Protein AF-A0A971NMT7-F1 (afdb_monomer)

pLDDT: mean 89.96, std 5.46, range [74.5, 97.12]

Foldseek 3Di:
DDDDDQDDPDDDPPLSLVVCVVCVVVDPDDDDDDDFQVDWHWDCDPPDIDIDGD

Sequence (54 aa):
MANVVVVGTQWGDEGKGKVVDLLTERSDLIIRFQGGNNAGHTLVVGDKKVILHL

Radius of gyration: 11.87 Å; Cα contacts (8 Å, |Δi|>4): 37; chains: 1; bounding box: 22×32×28 Å

Solvent-accessible surface area (backbone atoms only — not comparable to full-atom values): 3909 Å² total; per-resi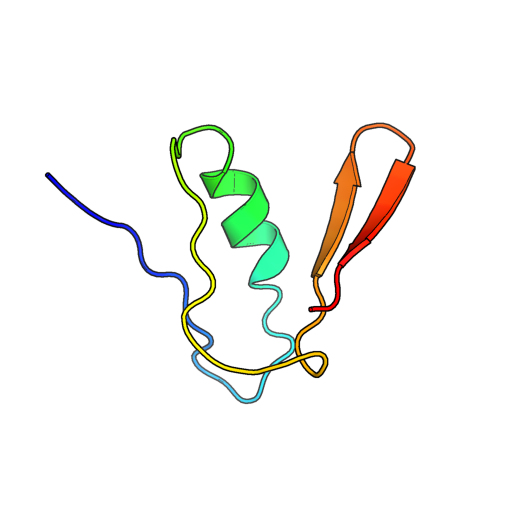due (Å²): 137,89,83,89,85,88,79,78,93,68,93,66,91,79,54,61,52,62,56,51,58,68,50,45,84,81,44,98,73,88,83,89,89,79,87,56,54,88,45,77,38,77,46,71,62,85,93,44,78,46,78,44,62,96

Mean predicted aligned error: 3.88 Å

Nearest PDB structures (foldseek):
  2ht6-assembly1_A  TM=3.273E-01  e=7.896E+00  Homo sapiens

Secondary structure (DSSP, 8-state):
--------SSSS-S-HHHHHHHHHTT-S-----S--TT--EEEEETTEEEEE--

Structure (mmCIF, N/CA/C/O backbone):
data_AF-A0A971NMT7-F1
#
_entry.id   AF-A0A971NMT7-F1
#
loop_
_atom_site.group_PDB
_atom_site.id
_atom_site.type_symbol
_atom_site.label_atom_id
_atom_site.label_alt_id
_atom_site.label_comp_id
_atom_site.label_asym_id
_atom_site.label_entity_id
_atom_site.label_seq_id
_atom_site.pdbx_PDB_ins_code
_atom_site.Cartn_x
_atom_site.Cartn_y
_atom_site.Cartn_z
_atom_site.occupancy
_atom_site.B_iso_or_equiv
_atom_site.auth_seq_id
_atom_site.auth_comp_id
_atom_site.auth_asym_id
_atom_site.auth_atom_id
_atom_site.pdbx_PDB_model_num
ATOM 1 N N . MET A 1 1 ? -5.147 -15.640 13.370 1.00 74.50 1 MET A N 1
ATOM 2 C CA . MET A 1 1 ? -5.192 -14.222 12.955 1.00 74.50 1 MET A CA 1
ATOM 3 C C . MET A 1 1 ? -4.921 -14.189 11.457 1.00 74.50 1 MET A C 1
ATOM 5 O O . MET A 1 1 ? -4.043 -14.928 11.028 1.00 74.50 1 MET A O 1
ATOM 9 N N . ALA A 1 2 ? -5.717 -13.467 10.668 1.00 88.56 2 ALA A N 1
ATOM 10 C CA . ALA A 1 2 ? -5.592 -13.452 9.209 1.00 88.56 2 ALA A CA 1
ATOM 11 C C . ALA A 1 2 ? -4.926 -12.149 8.757 1.00 88.56 2 ALA A C 1
ATOM 13 O O . ALA A 1 2 ? -5.341 -11.078 9.188 1.00 88.56 2 ALA A O 1
ATOM 14 N N . ASN A 1 3 ? -3.922 -12.255 7.889 1.00 95.31 3 ASN A N 1
ATOM 15 C CA . ASN A 1 3 ? -3.245 -11.109 7.288 1.00 95.31 3 ASN A CA 1
ATOM 16 C C . ASN A 1 3 ? -3.714 -10.952 5.842 1.00 95.31 3 ASN A C 1
ATOM 18 O O . ASN A 1 3 ? -3.916 -11.950 5.146 1.00 95.31 3 ASN A O 1
ATOM 22 N N . VAL A 1 4 ? -3.852 -9.710 5.383 1.00 96.69 4 VAL A N 1
ATOM 23 C CA . VAL A 1 4 ? -4.221 -9.407 3.997 1.00 96.69 4 VAL A CA 1
ATOM 24 C C . VAL A 1 4 ? -2.977 -8.981 3.230 1.00 96.69 4 VAL A C 1
ATOM 26 O O . VAL A 1 4 ? -2.230 -8.114 3.677 1.00 96.69 4 VAL A O 1
ATOM 29 N N . VAL A 1 5 ? -2.761 -9.590 2.064 1.00 96.56 5 VAL A N 1
ATOM 30 C CA . VAL A 1 5 ? -1.672 -9.227 1.154 1.00 96.56 5 VAL A CA 1
ATOM 31 C C . VAL A 1 5 ? -2.281 -8.696 -0.136 1.00 96.56 5 VAL A C 1
ATOM 33 O O . VAL A 1 5 ? -3.063 -9.383 -0.789 1.00 96.56 5 VAL A O 1
ATOM 36 N N . VAL A 1 6 ? -1.905 -7.473 -0.508 1.00 95.69 6 VAL A N 1
ATOM 37 C CA . VAL A 1 6 ? -2.291 -6.858 -1.782 1.00 95.69 6 VAL A CA 1
ATOM 38 C C . VAL A 1 6 ? -1.094 -6.913 -2.728 1.00 95.69 6 VAL A C 1
ATOM 40 O O . VAL A 1 6 ? -0.040 -6.348 -2.435 1.00 95.69 6 VAL A O 1
ATOM 43 N N . VAL A 1 7 ? -1.253 -7.587 -3.869 1.00 96.06 7 VAL A N 1
ATOM 44 C CA . VAL A 1 7 ? -0.216 -7.734 -4.905 1.00 96.06 7 VAL A CA 1
ATOM 45 C C . VAL A 1 7 ? -0.740 -7.331 -6.278 1.00 96.06 7 VAL A C 1
ATOM 47 O O . VAL A 1 7 ? -1.941 -7.361 -6.532 1.00 96.06 7 VAL A O 1
ATOM 50 N N . GLY A 1 8 ? 0.178 -6.933 -7.160 1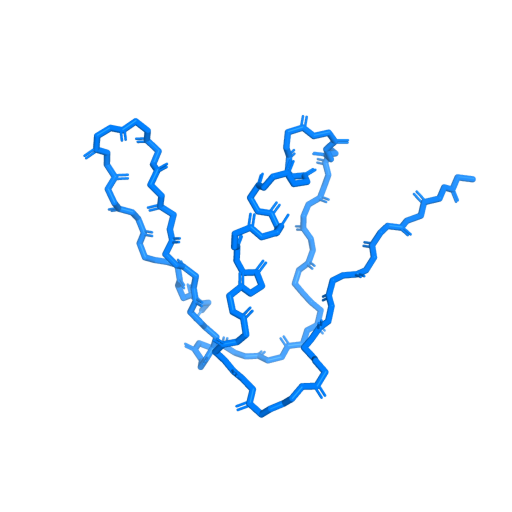.00 95.56 8 GLY A N 1
ATOM 51 C CA . GLY A 1 8 ? -0.127 -6.704 -8.573 1.00 95.56 8 GLY A CA 1
ATOM 52 C C . GLY A 1 8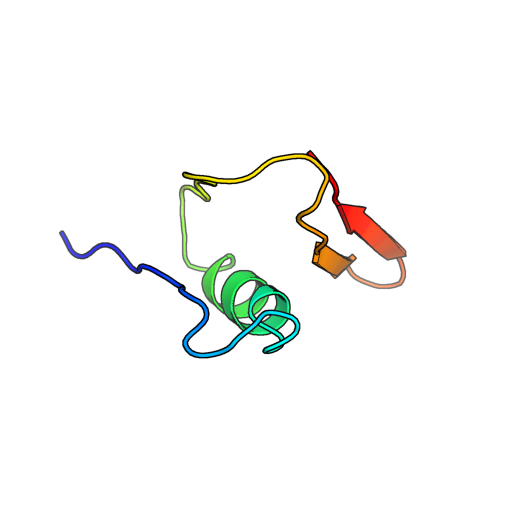 ? -0.021 -8.022 -9.311 1.00 95.56 8 GLY A C 1
ATOM 53 O O . GLY A 1 8 ? 0.924 -8.772 -9.078 1.00 95.56 8 GLY A O 1
ATOM 54 N N . THR A 1 9 ? -0.997 -8.321 -10.158 1.00 97.12 9 THR A N 1
ATOM 55 C CA . THR A 1 9 ? -1.018 -9.547 -10.967 1.00 97.12 9 THR A CA 1
ATOM 56 C C . THR A 1 9 ? -0.570 -9.295 -12.406 1.00 97.12 9 THR A C 1
ATOM 58 O O . THR A 1 9 ? -0.562 -10.221 -13.214 1.00 97.12 9 THR A O 1
ATOM 61 N N . GLN A 1 10 ? -0.210 -8.049 -12.727 1.00 96.12 10 GLN A N 1
ATOM 62 C CA . GLN A 1 10 ? 0.212 -7.591 -14.046 1.00 96.12 10 GLN A CA 1
ATOM 63 C C . GLN A 1 10 ? 1.576 -6.880 -13.933 1.00 96.12 10 GLN A C 1
ATOM 65 O O . GLN A 1 10 ? 2.388 -7.205 -13.065 1.00 96.12 10 GLN A O 1
ATOM 70 N N . TRP A 1 11 ? 1.842 -5.921 -14.824 1.00 93.88 11 TRP A N 1
ATOM 71 C CA . TRP A 1 11 ? 3.094 -5.165 -14.907 1.00 93.88 11 TRP A CA 1
ATOM 72 C C . TRP A 1 11 ? 2.977 -3.746 -14.334 1.00 93.88 11 TRP A C 1
ATOM 74 O O . TRP A 1 11 ? 3.498 -2.798 -14.915 1.00 93.88 11 TRP A O 1
ATOM 84 N N . GLY A 1 12 ? 2.322 -3.586 -13.184 1.00 89.56 12 GLY A N 1
ATOM 85 C CA . GLY A 1 12 ? 2.168 -2.277 -12.548 1.00 89.56 12 GLY A CA 1
ATOM 86 C C . GLY A 1 12 ? 0.897 -1.537 -12.966 1.00 89.56 12 GLY A C 1
ATOM 87 O O . GLY A 1 12 ? 0.110 -2.021 -13.773 1.00 89.56 12 GLY A O 1
ATOM 88 N N . ASP A 1 13 ? 0.672 -0.385 -12.330 1.00 89.81 13 ASP A N 1
ATOM 89 C CA . ASP A 1 13 ? -0.479 0.505 -12.541 1.00 89.81 13 ASP A CA 1
ATOM 90 C C . ASP A 1 13 ? -1.875 -0.140 -12.454 1.00 89.81 13 ASP A C 1
ATOM 92 O O . ASP A 1 13 ? -2.870 0.419 -12.910 1.00 89.81 13 ASP A O 1
ATOM 96 N N . GLU A 1 14 ? -2.006 -1.258 -11.736 1.00 93.81 14 GLU A N 1
ATOM 97 C CA . GLU A 1 14 ? -3.282 -1.966 -11.546 1.00 93.81 14 GLU A CA 1
ATOM 98 C C . GLU A 1 14 ? -4.232 -1.257 -10.560 1.00 93.81 14 GLU A C 1
ATOM 100 O O . GLU A 1 14 ? -5.256 -1.804 -10.156 1.00 93.81 14 GLU A O 1
ATOM 105 N N . GLY A 1 15 ? -3.876 -0.059 -10.090 1.00 90.31 15 GLY A N 1
ATOM 106 C CA . GLY A 1 15 ? -4.686 0.691 -9.129 1.00 90.31 15 GLY A CA 1
ATOM 107 C C . GLY A 1 15 ? -4.672 0.124 -7.704 1.00 90.31 15 GLY A C 1
ATOM 108 O O . GLY A 1 15 ? -5.549 0.466 -6.911 1.00 90.31 15 GLY A O 1
ATOM 109 N N . LYS A 1 16 ? -3.667 -0.692 -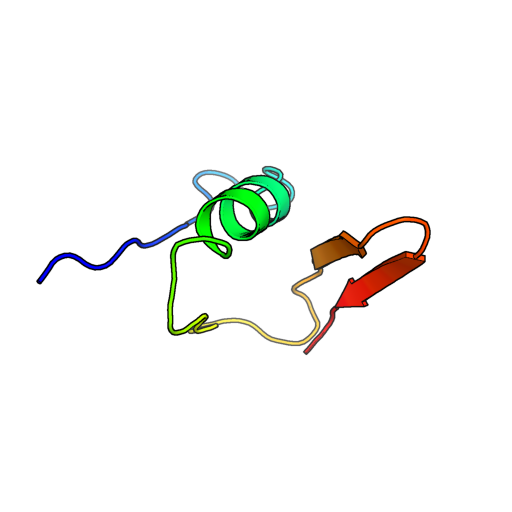7.342 1.00 92.38 16 LYS A N 1
ATOM 110 C CA . LYS A 1 16 ? -3.506 -1.300 -5.999 1.00 92.38 16 LYS A CA 1
ATOM 111 C C . LYS A 1 16 ? -3.690 -0.312 -4.856 1.00 92.38 16 LYS A C 1
ATOM 113 O O . LYS A 1 16 ? -4.267 -0.662 -3.835 1.00 92.38 16 LYS A O 1
ATOM 118 N N . GLY A 1 17 ? -3.224 0.919 -5.049 1.00 89.62 17 GLY A N 1
ATOM 119 C CA . GLY A 1 17 ? -3.367 1.986 -4.075 1.00 89.62 17 GLY A CA 1
ATOM 120 C C . GLY A 1 17 ? -4.810 2.185 -3.604 1.00 89.62 17 GLY A C 1
ATOM 121 O O . GLY A 1 17 ? -5.062 2.254 -2.412 1.00 89.62 17 GLY A O 1
ATOM 122 N N . LYS A 1 18 ? -5.788 2.158 -4.514 1.00 90.19 18 LYS A N 1
ATOM 123 C CA . LYS A 1 18 ? -7.206 2.299 -4.150 1.00 90.19 18 LYS A CA 1
ATOM 124 C C . LYS A 1 18 ? -7.713 1.145 -3.276 1.00 90.19 18 LYS A C 1
ATOM 126 O O . LYS A 1 18 ? -8.553 1.348 -2.407 1.00 90.19 18 LYS A O 1
ATOM 131 N N . VAL A 1 19 ? -7.212 -0.068 -3.509 1.00 92.75 19 VAL A N 1
ATOM 132 C CA . VAL A 1 19 ? -7.546 -1.244 -2.691 1.00 92.75 19 VAL A CA 1
ATOM 133 C C . VAL A 1 19 ? -6.888 -1.142 -1.317 1.00 92.75 19 VAL A C 1
ATOM 135 O O . VAL A 1 19 ? -7.535 -1.419 -0.312 1.00 92.75 19 VAL A O 1
ATOM 138 N N . VAL A 1 20 ? -5.622 -0.719 -1.267 1.00 92.75 20 VAL A N 1
ATOM 139 C CA . VAL A 1 20 ? -4.902 -0.482 -0.008 1.00 92.75 20 VAL A CA 1
ATOM 140 C C . VAL A 1 20 ? -5.613 0.585 0.824 1.00 92.75 20 VAL A C 1
ATOM 142 O O . VAL A 1 20 ? -5.844 0.353 2.005 1.00 92.75 20 VAL A O 1
ATOM 145 N N . ASP A 1 21 ? -6.024 1.697 0.215 1.00 90.31 21 ASP A N 1
ATOM 146 C CA . ASP A 1 21 ? -6.765 2.782 0.871 1.00 90.31 21 ASP A CA 1
ATOM 147 C C . ASP A 1 21 ? -8.061 2.270 1.529 1.00 90.31 21 ASP A C 1
ATOM 149 O O . ASP A 1 21 ? -8.262 2.440 2.729 1.00 90.31 21 ASP A O 1
ATOM 153 N N . LEU A 1 22 ? -8.873 1.500 0.791 1.00 92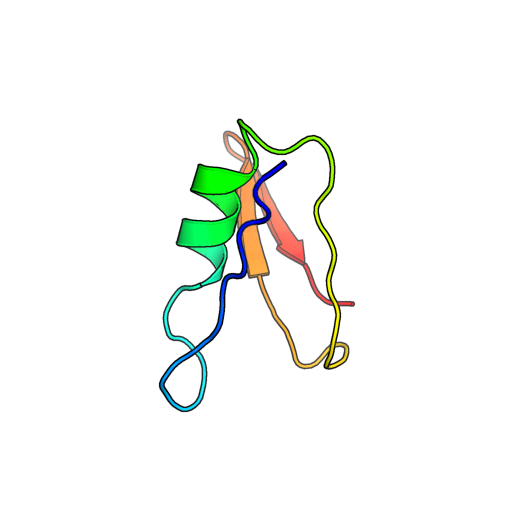.00 22 LEU A N 1
ATOM 154 C CA . LEU A 1 22 ? -10.099 0.883 1.317 1.00 92.00 22 LEU A CA 1
ATOM 155 C C . LEU A 1 22 ? -9.842 -0.066 2.501 1.00 92.00 22 LEU A C 1
ATOM 157 O O . LEU A 1 22 ? -10.638 -0.134 3.435 1.00 92.00 22 LEU A O 1
ATOM 161 N N . LEU A 1 23 ? -8.759 -0.841 2.453 1.00 93.62 23 LEU A N 1
ATOM 162 C CA . LEU A 1 23 ? -8.420 -1.799 3.510 1.00 93.62 23 LEU A CA 1
ATOM 163 C C . LEU A 1 23 ? -7.762 -1.131 4.725 1.00 93.62 23 LEU A C 1
ATOM 165 O O . LEU A 1 23 ? -7.767 -1.710 5.815 1.00 93.62 23 LEU A O 1
ATOM 169 N N . THR A 1 24 ? -7.218 0.076 4.558 1.00 91.69 24 THR A N 1
ATOM 170 C CA . THR A 1 24 ? -6.475 0.782 5.610 1.00 91.69 24 THR A CA 1
ATOM 171 C C . THR A 1 24 ? -7.371 1.147 6.790 1.00 91.69 24 THR A C 1
ATOM 173 O O . THR A 1 24 ? -6.928 1.039 7.927 1.00 91.69 24 THR A O 1
ATOM 176 N N . GLU A 1 25 ? -8.651 1.456 6.558 1.00 91.44 25 GLU A N 1
ATOM 177 C CA . GLU A 1 25 ? -9.621 1.769 7.625 1.00 91.44 25 GLU A CA 1
ATOM 178 C C . GLU A 1 25 ? -9.744 0.652 8.681 1.00 91.44 25 GLU A C 1
ATOM 180 O O . GLU A 1 25 ? -10.039 0.916 9.843 1.00 91.44 25 GLU A O 1
ATOM 185 N N . ARG A 1 26 ? -9.505 -0.606 8.288 1.00 93.75 26 ARG A N 1
ATOM 186 C CA . ARG A 1 26 ? -9.655 -1.791 9.152 1.00 93.75 26 ARG A CA 1
ATOM 187 C C . ARG A 1 26 ? -8.322 -2.406 9.574 1.00 93.75 26 ARG A C 1
ATOM 189 O O . ARG A 1 26 ? -8.317 -3.520 10.095 1.00 93.75 26 ARG A O 1
ATOM 196 N N . SER A 1 27 ? -7.210 -1.739 9.282 1.00 94.31 27 SER A N 1
ATOM 197 C CA . SER A 1 27 ? -5.867 -2.283 9.473 1.00 94.31 27 SER A CA 1
ATOM 198 C C . SER A 1 27 ? -5.108 -1.478 10.521 1.00 94.31 27 SER A C 1
ATOM 200 O O . SER A 1 27 ? -4.929 -0.276 10.360 1.00 94.31 27 SER A O 1
ATOM 202 N N . ASP A 1 28 ? -4.587 -2.144 11.553 1.00 95.12 28 ASP A N 1
ATOM 203 C CA . ASP A 1 28 ? -3.745 -1.484 12.563 1.00 95.12 28 ASP A CA 1
ATOM 204 C C . ASP A 1 28 ? -2.352 -1.116 12.017 1.00 95.12 28 ASP A C 1
ATOM 206 O O . ASP A 1 28 ? -1.709 -0.184 12.497 1.00 95.12 28 ASP A O 1
ATOM 210 N N . LEU A 1 29 ? -1.861 -1.865 11.018 1.00 94.31 29 LEU A N 1
ATOM 211 C CA . LEU A 1 29 ? -0.522 -1.723 10.444 1.00 94.31 29 LEU A CA 1
ATOM 212 C C . LEU A 1 29 ? -0.551 -1.845 8.917 1.00 94.31 29 LEU A C 1
ATOM 214 O O . LEU A 1 29 ? -1.126 -2.786 8.371 1.00 94.31 29 LEU A O 1
ATOM 218 N N . ILE A 1 30 ? 0.164 -0.941 8.240 1.00 93.12 30 ILE A N 1
ATOM 219 C CA . ILE A 1 30 ? 0.403 -0.975 6.791 1.00 93.12 30 ILE A CA 1
ATOM 220 C C . ILE A 1 30 ? 1.898 -1.170 6.546 1.00 93.12 30 ILE A C 1
ATOM 222 O O . ILE A 1 30 ? 2.716 -0.358 6.975 1.00 93.12 30 ILE A O 1
ATOM 226 N N . ILE A 1 31 ? 2.264 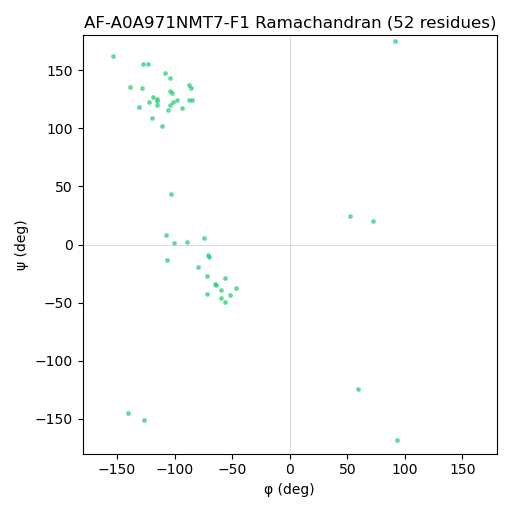-2.256 5.860 1.00 94.12 31 ILE A N 1
ATOM 227 C CA . ILE A 1 31 ? 3.664 -2.667 5.689 1.00 94.12 31 ILE A CA 1
ATOM 228 C C . ILE A 1 31 ? 4.009 -2.751 4.201 1.00 94.12 31 ILE A C 1
ATOM 230 O O . ILE A 1 31 ? 3.408 -3.518 3.447 1.00 94.12 31 ILE A O 1
ATOM 234 N N . ARG A 1 32 ? 5.033 -1.999 3.783 1.00 93.12 32 ARG A N 1
ATOM 235 C CA . ARG A 1 32 ? 5.634 -2.093 2.445 1.00 93.12 32 ARG A CA 1
ATOM 236 C C . ARG A 1 32 ? 6.822 -3.054 2.515 1.00 93.12 32 ARG A C 1
ATOM 238 O O . ARG A 1 32 ? 7.779 -2.784 3.228 1.00 93.12 32 ARG A O 1
ATOM 245 N N . PHE A 1 33 ? 6.770 -4.165 1.780 1.00 94.38 33 PHE A N 1
ATOM 246 C CA . PHE A 1 33 ? 7.741 -5.263 1.934 1.00 94.38 33 PHE A CA 1
ATOM 247 C C . PHE A 1 33 ? 8.783 -5.390 0.806 1.00 94.38 33 PHE A C 1
ATOM 249 O O . PHE A 1 33 ? 9.754 -6.119 0.970 1.00 94.38 33 PHE A O 1
ATOM 256 N N . GLN A 1 34 ? 8.609 -4.715 -0.337 1.00 93.94 34 GLN A N 1
ATOM 257 C CA . GLN A 1 34 ? 9.568 -4.736 -1.456 1.00 93.94 34 GLN A CA 1
ATOM 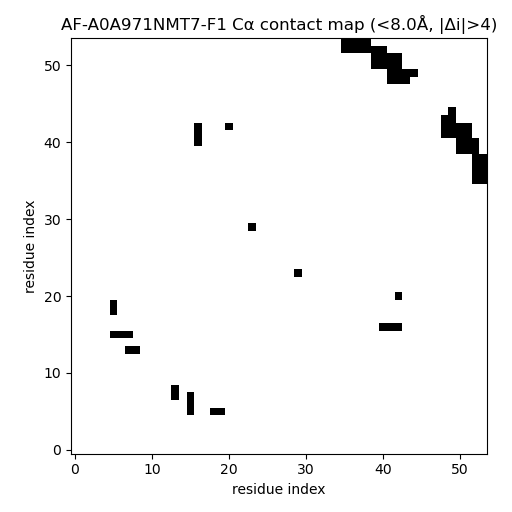258 C C . GLN A 1 34 ? 9.488 -3.463 -2.317 1.00 93.94 34 GLN A C 1
ATOM 260 O O . GLN A 1 34 ? 8.477 -2.761 -2.283 1.00 93.94 34 GLN A O 1
ATOM 265 N N . GLY A 1 35 ? 10.522 -3.194 -3.118 1.00 90.94 35 GLY A N 1
ATOM 266 C CA . GLY A 1 35 ? 10.607 -2.043 -4.027 1.00 90.94 35 GLY A CA 1
ATOM 267 C C . GLY A 1 35 ? 11.307 -0.830 -3.402 1.00 90.94 35 GLY A C 1
ATOM 268 O O . GLY A 1 35 ? 11.913 -0.935 -2.337 1.00 90.94 35 GLY A O 1
ATOM 269 N N . GLY A 1 36 ? 11.220 0.331 -4.056 1.00 91.38 36 GLY A N 1
ATOM 270 C CA . GLY A 1 36 ? 11.854 1.591 -3.648 1.00 91.38 36 GLY A CA 1
ATOM 271 C C . GLY A 1 36 ? 10.947 2.802 -3.890 1.00 91.38 36 GLY A C 1
ATOM 272 O O . GLY A 1 36 ? 9.723 2.688 -3.768 1.00 91.38 36 GLY A O 1
ATOM 273 N N . ASN A 1 37 ? 11.553 3.933 -4.251 1.00 89.19 37 ASN A N 1
ATOM 274 C CA . ASN A 1 37 ? 10.884 5.175 -4.664 1.00 89.19 37 ASN A CA 1
ATOM 275 C C . ASN A 1 37 ? 10.185 5.068 -6.034 1.00 89.19 37 ASN A C 1
ATOM 277 O O . ASN A 1 37 ? 9.401 5.929 -6.419 1.00 89.19 37 ASN A O 1
ATOM 281 N N . ASN A 1 38 ? 10.448 3.978 -6.759 1.00 86.62 38 ASN A N 1
ATOM 282 C CA . ASN A 1 38 ? 9.777 3.599 -7.999 1.00 86.62 38 ASN A CA 1
ATOM 283 C C . ASN A 1 38 ? 8.327 3.127 -7.792 1.00 86.62 38 ASN A C 1
ATOM 285 O O . ASN A 1 38 ? 7.604 2.932 -8.765 1.00 86.62 38 ASN A O 1
ATOM 289 N N . ALA A 1 39 ? 7.899 2.927 -6.544 1.00 84.12 39 ALA A N 1
ATOM 290 C CA . ALA A 1 39 ? 6.493 2.777 -6.209 1.00 84.12 39 ALA A CA 1
ATOM 291 C C . ALA A 1 39 ? 5.881 4.161 -5.959 1.00 84.12 39 ALA A C 1
ATOM 293 O O . ALA A 1 39 ? 6.475 5.001 -5.284 1.00 84.12 39 ALA A O 1
ATOM 294 N N . GLY A 1 40 ? 4.682 4.382 -6.489 1.00 78.69 40 GLY A N 1
ATOM 295 C CA . GLY A 1 40 ? 3.911 5.594 -6.254 1.00 78.69 40 GLY A CA 1
ATOM 296 C C 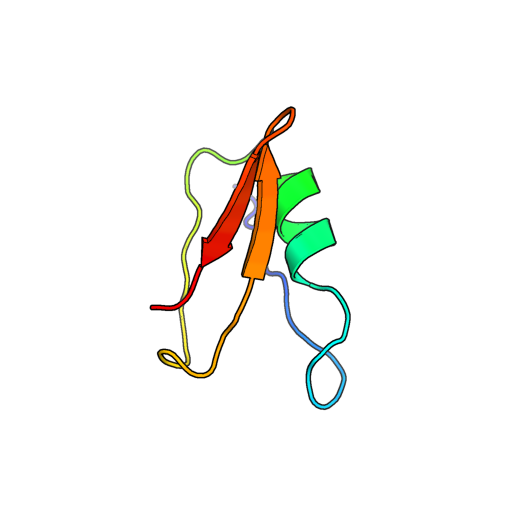. GLY A 1 40 ? 2.506 5.246 -5.797 1.00 78.69 40 GLY A C 1
ATOM 297 O O . GLY A 1 40 ? 1.852 4.385 -6.390 1.00 78.69 40 GLY A O 1
ATOM 298 N N . HIS A 1 41 ? 2.027 5.925 -4.759 1.00 79.69 41 HIS A N 1
ATOM 299 C CA . HIS A 1 41 ? 0.619 5.882 -4.391 1.00 79.69 41 HIS A CA 1
ATOM 300 C C . HIS A 1 41 ? 0.094 7.299 -4.193 1.00 79.69 41 HIS A C 1
ATOM 302 O O . HIS A 1 41 ? 0.553 8.043 -3.333 1.00 79.69 41 HIS A O 1
ATOM 308 N N . THR A 1 42 ? -0.882 7.676 -5.016 1.00 81.56 42 THR A N 1
ATOM 309 C CA . THR A 1 42 ? -1.650 8.900 -4.797 1.00 81.56 42 THR A CA 1
ATOM 310 C C . THR A 1 42 ? -2.828 8.606 -3.877 1.00 81.56 42 THR A C 1
ATOM 312 O O . THR A 1 42 ? -3.652 7.753 -4.205 1.00 81.56 42 THR A O 1
ATOM 315 N N . LEU A 1 43 ? -2.912 9.342 -2.776 1.00 82.31 43 LEU A N 1
ATOM 316 C CA . LEU A 1 43 ? -4.040 9.373 -1.854 1.00 82.31 43 LEU A CA 1
ATOM 317 C C . LEU A 1 43 ? -4.788 10.698 -1.998 1.00 82.31 43 LEU A C 1
ATOM 319 O O . LEU A 1 43 ? -4.186 11.741 -2.270 1.00 82.31 43 LEU A O 1
ATOM 323 N N . VAL A 1 44 ? -6.099 10.661 -1.788 1.00 83.81 44 VAL A N 1
ATOM 324 C CA . VAL A 1 44 ? -6.928 11.858 -1.628 1.00 83.81 44 VAL A CA 1
ATOM 325 C C . VAL A 1 44 ? -7.564 11.776 -0.249 1.00 83.81 44 VAL A C 1
ATOM 327 O O . VAL A 1 44 ? -8.417 10.929 -0.012 1.00 83.81 44 VAL A O 1
ATOM 330 N N . VAL A 1 45 ? -7.110 12.627 0.668 1.00 83.56 45 VAL A N 1
ATOM 331 C CA . VAL A 1 45 ? -7.584 12.673 2.056 1.00 83.56 45 VAL A CA 1
ATOM 332 C C . VAL A 1 45 ? -8.356 13.975 2.243 1.00 83.56 45 VAL A C 1
ATOM 334 O O . VAL A 1 45 ? -7.763 15.053 2.341 1.00 83.56 45 VAL A O 1
ATOM 337 N N . GLY A 1 46 ? -9.689 13.879 2.232 1.00 86.31 46 GLY A N 1
ATOM 338 C CA . GLY A 1 46 ? -10.561 15.050 2.105 1.00 86.31 46 GLY A CA 1
ATOM 339 C C . GLY A 1 46 ? -10.268 15.790 0.797 1.00 86.31 46 GLY A C 1
ATOM 340 O O . GLY A 1 46 ? -10.250 15.179 -0.267 1.00 86.31 46 GLY A O 1
ATOM 341 N N . ASP A 1 47 ? -9.951 17.081 0.884 1.00 91.25 47 ASP A N 1
ATOM 342 C CA . ASP A 1 47 ? -9.618 17.911 -0.285 1.00 91.25 47 ASP A CA 1
ATOM 343 C C . ASP A 1 47 ? -8.120 17.898 -0.643 1.00 91.25 47 ASP A C 1
ATOM 345 O O . ASP A 1 47 ? -7.678 18.597 -1.559 1.00 91.25 47 ASP A O 1
ATOM 349 N N . LYS A 1 48 ? -7.298 17.132 0.089 1.00 89.25 48 LYS A N 1
ATOM 350 C CA . LYS A 1 48 ? -5.842 17.116 -0.098 1.00 89.25 48 LYS A CA 1
ATOM 351 C C . LYS A 1 48 ? -5.391 15.897 -0.881 1.00 89.25 48 LYS A C 1
ATOM 353 O O . LYS A 1 48 ? -5.567 14.759 -0.453 1.00 89.25 48 LYS A O 1
ATOM 358 N N . LYS A 1 49 ? -4.706 16.151 -1.994 1.00 90.38 49 LYS A N 1
ATOM 359 C CA . LYS A 1 49 ? -3.973 15.133 -2.746 1.00 90.38 49 LYS A CA 1
ATOM 360 C C . LYS A 1 49 ? -2.576 14.956 -2.149 1.00 90.38 49 LYS A C 1
ATOM 362 O O . LYS A 1 49 ? -1.820 15.921 -2.065 1.00 90.38 49 LYS A O 1
ATOM 367 N N . VAL A 1 50 ? -2.228 13.730 -1.775 1.00 88.62 50 VAL A N 1
ATOM 368 C CA . VAL A 1 50 ? -0.909 13.355 -1.249 1.00 88.62 50 VAL A CA 1
ATOM 369 C C . VAL A 1 50 ? -0.296 12.324 -2.187 1.00 88.62 50 VAL A C 1
ATOM 371 O O . VAL A 1 50 ? -0.924 11.317 -2.497 1.00 88.62 50 VAL A O 1
ATOM 374 N N . ILE A 1 51 ? 0.923 12.578 -2.660 1.00 86.31 51 ILE A N 1
ATOM 375 C CA . ILE A 1 51 ? 1.671 11.633 -3.493 1.00 86.31 51 ILE A CA 1
ATOM 376 C C . ILE A 1 51 ? 2.762 11.029 -2.619 1.00 86.31 51 ILE A C 1
ATOM 378 O O . ILE A 1 51 ? 3.642 11.743 -2.143 1.00 86.31 51 ILE A O 1
ATOM 382 N N . LEU A 1 52 ? 2.676 9.724 -2.392 1.00 84.50 52 LEU A N 1
ATOM 383 C CA . LEU A 1 52 ? 3.651 8.976 -1.618 1.00 84.50 52 LEU A CA 1
ATOM 384 C C . LEU A 1 52 ? 4.636 8.287 -2.558 1.00 84.50 52 LEU A C 1
ATOM 386 O O . LEU A 1 52 ? 4.240 7.488 -3.412 1.00 84.50 52 LEU A O 1
ATOM 390 N N . HIS A 1 53 ? 5.910 8.575 -2.328 1.00 81.31 53 HIS A N 1
ATOM 391 C CA . HIS A 1 53 ? 7.053 7.779 -2.754 1.00 81.31 53 HIS A CA 1
ATOM 392 C C . HIS A 1 53 ? 7.858 7.428 -1.500 1.00 81.31 53 HIS A C 1
ATOM 394 O O . HIS A 1 53 ? 7.750 8.124 -0.488 1.00 81.31 53 HIS A O 1
ATOM 400 N N . LEU A 1 54 ? 8.611 6.33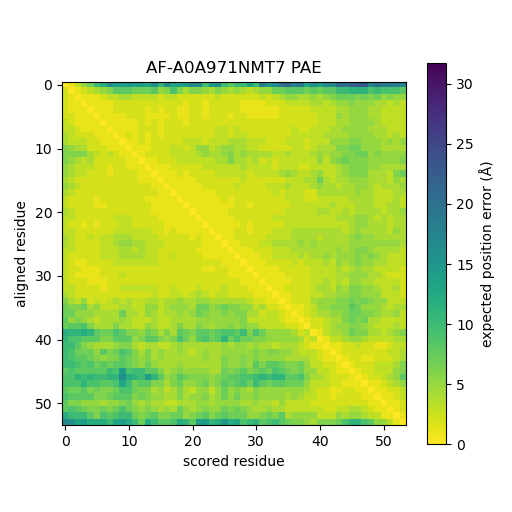1 -1.557 1.00 75.56 54 LEU A N 1
ATOM 401 C CA . LEU A 1 54 ? 9.535 5.933 -0.489 1.00 75.56 54 LEU A CA 1
ATOM 402 C C . LEU A 1 54 ? 10.921 6.537 -0.686 1.00 75.56 54 LEU A C 1
ATOM 404 O O . LEU A 1 54 ? 11.256 6.799 -1.857 1.00 75.56 54 LEU A O 1
#